Protein AF-A0AAJ4JMZ6-F1 (afdb_monomer)

Foldseek 3Di:
DLLVVLVVQLVVLVVVLVVVCPPPDPLVNLQSQLCSQQPRVLVSVLQNVLVVQCVVVVHPVSSCSSVVSNVVSNVVSVVSNCCSVPVDPPD

Solvent-accessible surface area (backbone atoms only — not comparable to full-atom values): 4506 Å² total; per-residue (Å²): 112,71,49,63,49,20,51,50,52,34,51,51,53,50,53,52,46,50,61,72,33,57,96,50,55,72,41,56,34,26,34,52,50,8,51,43,26,42,72,45,34,11,59,30,40,19,49,22,50,14,52,49,49,12,59,76,69,73,31,78,73,52,31,55,52,26,72,56,41,27,55,52,35,29,48,53,9,47,50,32,28,48,51,20,67,69,51,72,86,85,122

Radius of gyration: 15.21 Å; Cα contacts (8 Å, |Δi|>4): 109; chains: 1; bounding box: 35×14×46 Å

Secondary structure (DSSP, 8-state):
-HHHHHHHHHHHHHHHHHHHHTTS-HHHHHHHHHHHIIIIIHHHHHHHHHHHHHHHTT-GGGGGGHHHHHHHHHHHHHHHHHHHHH-----

Sequence (91 aa):
MAIGFGYLLSLLSLVTTYLLSKGKSIKRKYIYFGIMVMTVLAPFLSFAIGLTYARIVENGWAALIIWYLFPLFFLLGLILLLVGTFKKQVE

Structure (mmCIF, N/CA/C/O backbone):
data_AF-A0AAJ4JMZ6-F1
#
_entry.id   AF-A0AAJ4JMZ6-F1
#
loop_
_atom_site.group_PDB
_atom_site.id
_atom_site.type_symbol
_atom_site.label_atom_id
_atom_site.label_alt_id
_atom_site.label_comp_id
_atom_site.label_asym_id
_atom_site.label_entity_id
_atom_site.label_seq_id
_atom_site.pdbx_PDB_ins_code
_atom_site.Cartn_x
_atom_site.Cartn_y
_atom_site.Cartn_z
_atom_site.occupancy
_atom_site.B_iso_or_equiv
_atom_site.auth_seq_id
_atom_site.auth_comp_id
_atom_site.auth_asym_id
_atom_site.auth_atom_id
_atom_site.pdbx_PDB_model_num
ATOM 1 N N . MET A 1 1 ? 14.719 6.632 -9.460 1.00 70.19 1 MET A N 1
ATOM 2 C CA . MET A 1 1 ? 14.384 7.571 -8.367 1.00 70.19 1 MET A CA 1
ATOM 3 C C . MET A 1 1 ? 12.905 7.491 -7.977 1.00 70.19 1 MET A C 1
ATOM 5 O O . MET A 1 1 ? 12.638 7.186 -6.826 1.00 70.19 1 MET A O 1
ATOM 9 N N . ALA A 1 2 ? 11.957 7.637 -8.917 1.00 74.62 2 ALA A N 1
ATOM 10 C CA . ALA A 1 2 ? 10.511 7.589 -8.627 1.00 74.62 2 ALA A CA 1
ATOM 11 C C . ALA A 1 2 ? 10.009 6.277 -7.975 1.00 74.62 2 ALA A C 1
ATOM 13 O O . ALA A 1 2 ? 9.252 6.326 -7.012 1.00 74.62 2 ALA A O 1
ATOM 14 N N . ILE A 1 3 ? 10.478 5.109 -8.440 1.00 87.56 3 ILE A N 1
ATOM 15 C CA . ILE A 1 3 ? 10.069 3.792 -7.905 1.00 87.56 3 ILE A CA 1
ATOM 16 C C . ILE A 1 3 ? 10.398 3.650 -6.409 1.00 87.56 3 ILE A C 1
ATOM 18 O O . ILE A 1 3 ? 9.535 3.295 -5.610 1.00 87.56 3 ILE A O 1
ATOM 22 N N . GLY A 1 4 ? 11.637 3.970 -6.019 1.00 88.12 4 GLY A N 1
ATOM 23 C CA . GLY A 1 4 ? 12.078 3.869 -4.623 1.00 88.12 4 GLY A CA 1
ATOM 24 C C . GLY A 1 4 ? 11.286 4.783 -3.686 1.00 88.12 4 GLY A C 1
ATOM 25 O O . GLY A 1 4 ? 10.993 4.401 -2.557 1.00 88.12 4 GLY A O 1
ATOM 26 N N . PHE A 1 5 ? 10.871 5.954 -4.176 1.00 90.94 5 PHE A N 1
ATOM 27 C CA . PHE A 1 5 ? 10.066 6.899 -3.405 1.00 90.94 5 PHE A CA 1
ATOM 28 C C . PHE A 1 5 ? 8.665 6.352 -3.095 1.00 90.94 5 PHE A C 1
ATOM 30 O O . PHE A 1 5 ? 8.191 6.484 -1.969 1.00 90.94 5 PHE A O 1
ATOM 37 N N . GLY A 1 6 ? 8.029 5.669 -4.055 1.00 90.62 6 GLY A N 1
ATOM 38 C CA . GLY A 1 6 ? 6.716 5.048 -3.850 1.00 90.62 6 GLY A CA 1
ATOM 39 C C . GLY A 1 6 ? 6.730 3.953 -2.776 1.00 90.62 6 GLY A C 1
ATOM 40 O O . GLY A 1 6 ? 5.856 3.923 -1.905 1.00 90.62 6 GLY A O 1
ATOM 41 N N . TYR A 1 7 ? 7.761 3.102 -2.767 1.00 93.56 7 TYR A N 1
ATOM 42 C CA . TYR A 1 7 ? 7.934 2.098 -1.712 1.00 93.56 7 TYR A CA 1
ATOM 43 C C . TYR A 1 7 ? 8.224 2.729 -0.345 1.00 93.56 7 TYR A C 1
ATOM 45 O O . TYR A 1 7 ? 7.634 2.317 0.654 1.00 93.56 7 TYR A O 1
ATOM 53 N N . LEU A 1 8 ? 9.075 3.759 -0.298 1.00 94.50 8 LEU A N 1
ATOM 54 C CA . LEU A 1 8 ? 9.406 4.462 0.942 1.00 94.50 8 LEU A CA 1
ATOM 55 C C . LEU A 1 8 ? 8.165 5.104 1.577 1.00 94.50 8 LEU A C 1
ATOM 57 O O . LEU A 1 8 ? 7.907 4.895 2.761 1.00 94.50 8 LEU A O 1
ATOM 61 N N . LEU A 1 9 ? 7.367 5.836 0.794 1.00 93.31 9 LEU A N 1
ATOM 62 C CA . LEU A 1 9 ? 6.131 6.456 1.279 1.00 93.31 9 LEU A CA 1
ATOM 63 C C . LEU A 1 9 ? 5.125 5.415 1.776 1.00 93.31 9 LEU A C 1
ATOM 65 O O . LEU A 1 9 ? 4.517 5.601 2.830 1.00 93.31 9 LEU A O 1
ATOM 69 N N . SER A 1 10 ? 4.993 4.295 1.062 1.00 91.44 10 SER A N 1
ATOM 70 C CA . SER A 1 10 ? 4.112 3.199 1.473 1.00 91.44 10 SER A CA 1
ATOM 71 C C . SER A 1 10 ? 4.537 2.624 2.831 1.00 91.44 10 SER A C 1
ATOM 73 O O . SER A 1 10 ? 3.707 2.487 3.729 1.00 91.44 10 SER A O 1
ATOM 75 N N . LEU A 1 11 ? 5.834 2.379 3.038 1.00 94.12 11 LEU A N 1
ATOM 76 C CA . LEU A 1 11 ? 6.365 1.895 4.317 1.00 94.12 11 LEU A CA 1
ATOM 77 C C . LEU A 1 11 ? 6.181 2.916 5.449 1.00 94.12 11 LEU A C 1
ATOM 79 O O . LEU A 1 11 ? 5.711 2.557 6.529 1.00 94.12 11 LEU A O 1
ATOM 83 N N . LEU A 1 12 ? 6.487 4.193 5.203 1.00 94.25 12 LEU A N 1
ATOM 84 C CA . LEU A 1 12 ? 6.304 5.258 6.193 1.00 94.25 12 LE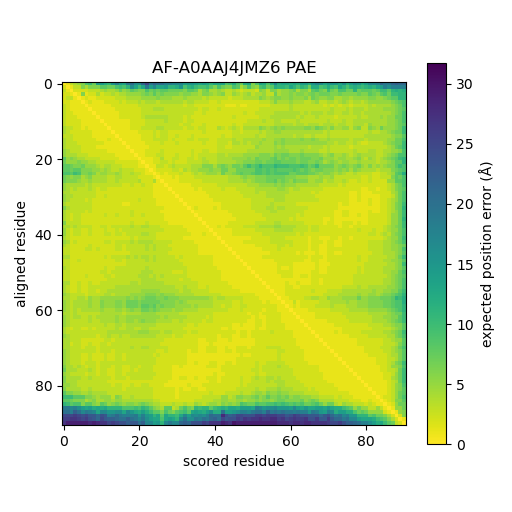U A CA 1
ATOM 85 C C . LEU A 1 12 ? 4.832 5.411 6.601 1.00 94.25 12 LEU A C 1
ATOM 87 O O . LEU A 1 12 ? 4.532 5.565 7.787 1.00 94.25 12 LEU A O 1
ATOM 91 N N . SER A 1 13 ? 3.900 5.310 5.650 1.00 90.81 13 SER A N 1
ATOM 92 C CA . SER A 1 13 ? 2.461 5.359 5.938 1.00 90.81 13 SER A CA 1
ATOM 93 C C . SER A 1 13 ? 1.986 4.185 6.795 1.00 90.81 13 SER A C 1
ATOM 95 O O . SER A 1 13 ? 1.153 4.359 7.687 1.00 90.81 13 SER A 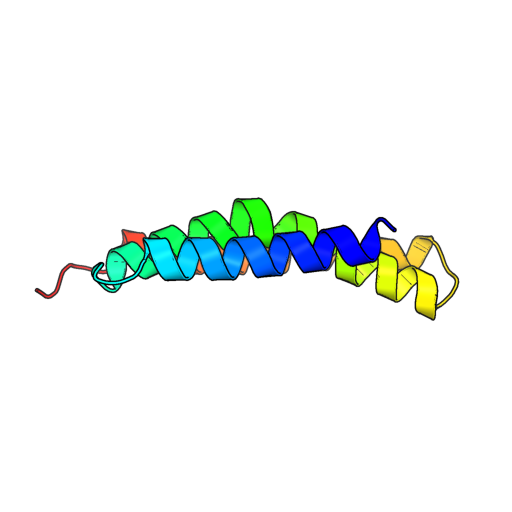O 1
ATOM 97 N N . LEU A 1 14 ? 2.563 2.998 6.587 1.00 93.56 14 LEU A N 1
ATOM 98 C CA . LEU A 1 14 ? 2.245 1.814 7.372 1.00 93.56 14 LEU A CA 1
ATOM 99 C C . LEU A 1 14 ? 2.723 1.972 8.818 1.00 93.56 14 LEU A C 1
ATOM 101 O O . LEU A 1 14 ? 1.954 1.730 9.748 1.00 93.56 14 LEU A O 1
ATOM 105 N N . VAL A 1 15 ? 3.962 2.436 9.008 1.00 95.12 15 VAL A N 1
ATOM 106 C CA . VAL A 1 15 ? 4.541 2.676 10.338 1.00 95.12 15 VAL A CA 1
ATOM 107 C C . VAL A 1 15 ? 3.758 3.753 11.087 1.00 95.12 15 VAL A C 1
ATOM 109 O O . VAL A 1 15 ? 3.346 3.537 12.226 1.00 95.12 15 VAL A O 1
ATOM 112 N N . THR A 1 16 ? 3.500 4.896 10.452 1.00 92.12 16 THR A N 1
ATOM 113 C CA . THR A 1 16 ? 2.747 6.001 11.072 1.00 92.12 16 THR A CA 1
ATOM 114 C C . THR A 1 16 ? 1.330 5.578 11.449 1.00 92.12 16 THR A C 1
ATOM 116 O O . THR A 1 16 ? 0.902 5.808 12.579 1.00 92.12 16 THR A O 1
ATOM 119 N N . THR A 1 17 ? 0.624 4.874 10.564 1.00 93.88 17 THR A N 1
ATOM 120 C CA . THR A 1 17 ? -0.727 4.363 10.846 1.00 93.88 17 THR A CA 1
ATOM 121 C C . THR A 1 17 ? -0.719 3.338 11.970 1.00 93.88 17 THR A C 1
ATOM 123 O O . THR A 1 17 ? -1.568 3.394 12.861 1.00 93.88 17 THR A O 1
ATOM 126 N N . TYR A 1 18 ? 0.262 2.432 11.990 1.00 93.94 18 TYR A N 1
ATOM 127 C CA . TYR A 1 18 ? 0.420 1.473 13.077 1.00 93.94 18 TYR A CA 1
ATOM 128 C C . TYR A 1 18 ? 0.593 2.182 14.426 1.00 93.94 18 TYR A C 1
ATOM 130 O O . TYR A 1 18 ? -0.147 1.881 15.367 1.00 93.94 18 TYR A O 1
ATOM 138 N N . LEU A 1 19 ? 1.492 3.170 14.501 1.00 93.75 19 LEU A N 1
ATOM 139 C CA . LEU A 1 19 ? 1.730 3.965 15.707 1.00 93.75 19 LEU A CA 1
ATOM 140 C C . LEU A 1 19 ? 0.471 4.721 16.159 1.00 93.75 19 LEU A C 1
ATOM 142 O O . LEU A 1 19 ? 0.113 4.644 17.333 1.00 93.75 19 LEU A O 1
ATOM 146 N N . LEU A 1 20 ? -0.249 5.372 15.239 1.00 90.06 20 LEU A N 1
ATOM 147 C CA . LEU A 1 20 ? -1.501 6.089 15.530 1.00 90.06 20 LEU A CA 1
ATOM 148 C C . LEU A 1 20 ? -2.630 5.161 16.002 1.00 90.06 20 LEU A C 1
ATOM 150 O O . LEU A 1 20 ? -3.489 5.547 16.798 1.00 90.06 20 LEU A O 1
ATOM 154 N N . SER A 1 21 ? -2.630 3.921 15.516 1.00 92.25 21 SER A N 1
ATOM 155 C CA . SER A 1 21 ? -3.631 2.910 15.851 1.00 92.25 21 SER A CA 1
ATOM 156 C C . SER A 1 21 ? -3.339 2.174 17.170 1.00 92.25 21 SER A C 1
ATOM 158 O O . SER A 1 21 ? -4.196 1.443 17.684 1.00 92.25 21 SER A O 1
ATOM 160 N N . LYS A 1 22 ? -2.139 2.347 17.745 1.00 92.88 22 LYS A N 1
ATOM 161 C CA . LYS A 1 22 ? -1.721 1.685 18.986 1.00 92.88 22 LYS A CA 1
ATOM 162 C C . LYS A 1 22 ? -2.606 2.137 20.155 1.00 92.88 22 LYS A C 1
ATOM 164 O O . LYS A 1 22 ? -2.908 3.315 20.311 1.00 92.88 22 LYS A O 1
ATOM 169 N N . GLY A 1 23 ? -3.070 1.180 20.960 1.00 90.31 23 GLY A N 1
ATOM 170 C CA . GLY A 1 23 ? -3.982 1.441 22.084 1.00 90.31 23 GLY A CA 1
ATOM 171 C C . GLY A 1 23 ? -5.414 1.828 21.687 1.00 90.31 23 GLY A C 1
ATOM 172 O O . GLY A 1 23 ? -6.229 2.110 22.558 1.00 90.31 23 GLY A O 1
ATOM 173 N N . LYS A 1 24 ? -5.753 1.844 20.390 1.00 90.50 24 LYS A N 1
ATOM 174 C CA . LYS A 1 24 ? -7.128 2.063 19.923 1.00 90.50 24 LYS A CA 1
ATOM 175 C C . LYS A 1 24 ? -7.888 0.739 19.823 1.00 90.50 24 LYS A C 1
ATOM 177 O O . LYS A 1 24 ? -7.291 -0.315 19.588 1.00 90.50 24 LYS A O 1
ATOM 182 N N . SER A 1 25 ? -9.215 0.811 19.943 1.00 91.25 25 SER A N 1
ATOM 183 C CA . SER A 1 25 ? -10.095 -0.340 19.726 1.00 91.25 25 SER A CA 1
ATOM 184 C C . SER A 1 25 ? -9.914 -0.917 18.321 1.00 91.25 25 SER A C 1
ATOM 186 O O . SER A 1 25 ? -9.569 -0.202 17.373 1.00 91.25 25 SER A O 1
ATOM 188 N N . ILE A 1 26 ? -10.188 -2.216 18.165 1.00 88.44 26 ILE A N 1
ATOM 189 C CA . ILE A 1 26 ? -10.074 -2.913 16.876 1.00 88.44 26 ILE A CA 1
ATOM 190 C C . ILE A 1 26 ? -10.860 -2.186 15.770 1.00 88.44 26 ILE A C 1
ATOM 192 O O . ILE A 1 26 ? -10.390 -2.075 14.642 1.00 88.44 26 ILE A O 1
ATOM 196 N N . LYS A 1 27 ? -12.012 -1.601 16.128 1.00 90.00 27 LYS A N 1
ATOM 197 C CA . LYS A 1 27 ? -12.862 -0.784 15.258 1.00 90.00 27 LYS A CA 1
ATOM 198 C C . LYS A 1 27 ? -12.088 0.389 14.648 1.00 90.00 27 LYS A C 1
ATOM 200 O O . LYS A 1 27 ? -12.023 0.535 13.431 1.00 90.00 27 LYS A O 1
ATOM 205 N N . ARG A 1 28 ? -11.448 1.198 15.498 1.00 91.31 28 ARG A N 1
ATOM 206 C CA . ARG A 1 28 ? -10.660 2.359 15.063 1.00 91.31 28 ARG A CA 1
ATOM 207 C C . ARG A 1 28 ? -9.433 1.946 14.259 1.00 91.31 28 ARG A C 1
ATOM 209 O O . ARG A 1 28 ? -9.106 2.631 13.299 1.00 91.31 28 ARG A O 1
ATOM 216 N N . LYS A 1 29 ? -8.784 0.827 14.605 1.00 93.69 29 LYS A N 1
ATOM 217 C CA . LYS A 1 29 ? -7.662 0.296 13.813 1.00 93.69 29 LYS A CA 1
ATOM 218 C C . LYS A 1 29 ? -8.087 0.032 12.368 1.00 93.69 29 LYS A C 1
ATOM 220 O O . LYS A 1 29 ? -7.428 0.518 11.460 1.00 93.69 29 LYS A O 1
ATOM 225 N N . TYR A 1 30 ? -9.214 -0.647 12.157 1.00 94.81 30 TYR A N 1
ATOM 226 C CA . TYR A 1 30 ? -9.739 -0.893 10.810 1.00 94.81 30 TYR A CA 1
ATOM 227 C C . TYR A 1 30 ? -10.040 0.394 10.036 1.00 94.81 30 TYR A C 1
ATOM 229 O O . TYR A 1 30 ? -9.702 0.477 8.861 1.00 94.81 30 TYR A O 1
ATOM 237 N N . ILE A 1 31 ? -10.589 1.420 10.695 1.00 94.88 31 ILE A N 1
ATOM 238 C CA . ILE A 1 31 ? -10.829 2.729 10.066 1.00 94.88 31 ILE A CA 1
ATOM 239 C C . ILE A 1 31 ? -9.509 3.390 9.646 1.00 94.88 31 ILE A C 1
ATOM 241 O O . ILE A 1 31 ? -9.369 3.788 8.492 1.00 94.88 31 ILE A O 1
ATOM 245 N N . TYR A 1 32 ? -8.525 3.476 10.550 1.00 95.56 32 TYR A N 1
ATOM 246 C CA . TYR A 1 3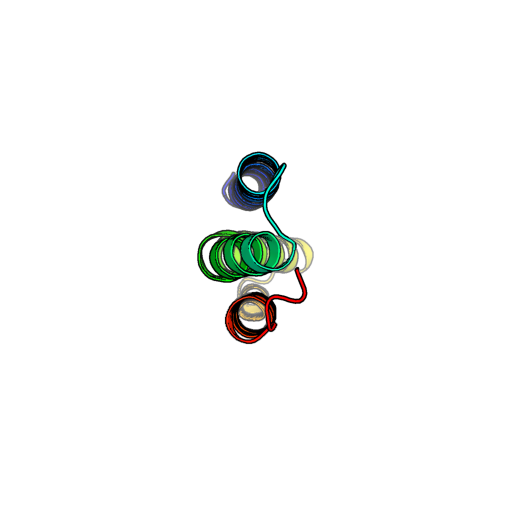2 ? -7.224 4.084 10.246 1.00 95.56 32 TYR A CA 1
ATOM 247 C C . TYR A 1 32 ? -6.503 3.360 9.106 1.00 95.56 32 TYR A C 1
ATOM 249 O O . TYR A 1 32 ? -6.000 4.005 8.189 1.00 95.56 32 TYR A O 1
ATOM 257 N N . PHE A 1 33 ? -6.494 2.026 9.132 1.00 96.19 33 PHE A N 1
ATOM 258 C CA . PHE A 1 33 ? -5.901 1.226 8.064 1.00 96.19 33 PHE A CA 1
ATOM 259 C C . PHE A 1 33 ? -6.677 1.349 6.751 1.00 96.19 33 PHE A C 1
ATOM 261 O O . PHE A 1 33 ? -6.047 1.469 5.708 1.00 96.19 33 PHE A O 1
ATOM 268 N N . GLY A 1 34 ? -8.011 1.386 6.782 1.00 96.12 34 GLY A N 1
ATOM 269 C CA . GLY A 1 34 ? -8.825 1.587 5.584 1.00 96.12 34 GLY A CA 1
ATOM 270 C C . GLY A 1 34 ? -8.509 2.910 4.889 1.00 96.12 34 GLY A C 1
ATOM 271 O O . GLY A 1 34 ? -8.176 2.920 3.707 1.00 96.12 34 GLY A O 1
ATOM 272 N N . ILE A 1 35 ? -8.497 4.015 5.643 1.00 95.62 35 ILE A N 1
ATOM 273 C CA . ILE A 1 35 ? -8.155 5.345 5.113 1.00 95.62 35 ILE A CA 1
ATOM 274 C C . ILE A 1 35 ? -6.722 5.370 4.572 1.00 95.62 35 ILE A C 1
ATOM 276 O O . ILE A 1 35 ? -6.511 5.835 3.452 1.00 95.62 35 ILE A O 1
ATOM 280 N N . MET A 1 36 ? -5.741 4.859 5.327 1.00 96.81 36 MET A N 1
ATOM 281 C CA . MET A 1 36 ? -4.344 4.812 4.874 1.00 96.81 36 MET A CA 1
ATOM 282 C C . MET A 1 36 ? -4.193 4.002 3.585 1.00 96.81 36 MET A C 1
ATOM 284 O O . MET A 1 36 ? -3.519 4.449 2.654 1.00 96.81 36 MET A O 1
ATOM 288 N N . VAL A 1 37 ? -4.855 2.844 3.502 1.00 96.88 37 VAL A N 1
ATOM 289 C CA . VAL A 1 37 ? -4.780 1.986 2.321 1.00 96.88 37 VAL A CA 1
ATOM 290 C C . VAL A 1 37 ? -5.390 2.680 1.105 1.00 96.88 37 VAL A C 1
ATOM 292 O O . VAL A 1 37 ? -4.790 2.644 0.038 1.00 96.88 37 VAL A O 1
ATOM 295 N N . MET A 1 38 ? -6.525 3.366 1.256 1.00 97.19 38 MET A N 1
ATOM 296 C CA . MET A 1 38 ? -7.183 4.074 0.149 1.00 97.19 38 MET A CA 1
ATOM 297 C C . MET A 1 38 ? -6.396 5.297 -0.332 1.00 97.19 38 MET A C 1
ATOM 299 O O . MET A 1 38 ? -6.299 5.536 -1.532 1.00 97.19 38 MET A O 1
ATOM 303 N N . THR A 1 39 ? -5.872 6.097 0.599 1.00 94.56 39 THR A N 1
ATOM 304 C CA . THR A 1 39 ? -5.340 7.435 0.287 1.00 94.56 39 THR A CA 1
ATOM 305 C C . THR A 1 39 ? -3.851 7.446 -0.012 1.00 94.56 39 THR A C 1
ATOM 307 O O . THR A 1 39 ? -3.401 8.252 -0.820 1.00 94.56 39 THR A O 1
ATOM 310 N N . VAL A 1 40 ? -3.084 6.557 0.621 1.00 95.25 40 VAL A N 1
ATOM 311 C CA . VAL A 1 40 ? -1.624 6.545 0.511 1.00 95.25 40 VAL A CA 1
ATOM 312 C C . VAL A 1 40 ? -1.162 5.259 -0.159 1.00 95.25 40 VAL A C 1
ATOM 314 O O . VAL A 1 40 ? -0.548 5.297 -1.222 1.00 95.25 40 VAL A O 1
ATOM 317 N N . LEU A 1 41 ? -1.499 4.102 0.407 1.00 93.88 41 LEU A N 1
ATOM 318 C CA . LEU A 1 41 ? -0.955 2.835 -0.081 1.00 93.88 41 LEU A CA 1
ATOM 319 C C . LEU A 1 41 ? -1.427 2.519 -1.508 1.00 93.88 41 LEU A C 1
ATOM 321 O O . LEU A 1 41 ? -0.610 2.147 -2.342 1.00 93.88 41 LEU A O 1
ATOM 325 N N . ALA A 1 42 ? -2.708 2.724 -1.824 1.00 96.12 42 ALA A N 1
ATOM 326 C CA . ALA A 1 42 ? -3.257 2.449 -3.148 1.00 96.12 42 ALA A CA 1
ATOM 327 C C . ALA A 1 42 ? -2.545 3.225 -4.269 1.00 96.12 42 ALA A C 1
ATOM 329 O O . ALA A 1 42 ? -2.042 2.566 -5.181 1.00 96.12 42 ALA A O 1
ATOM 330 N N . PRO A 1 43 ? -2.427 4.569 -4.246 1.00 94.62 43 PRO A N 1
ATOM 331 C CA . PRO A 1 43 ? -1.708 5.282 -5.299 1.00 94.62 43 PRO A CA 1
ATOM 332 C C . PRO A 1 43 ? -0.206 4.973 -5.291 1.00 94.62 43 PRO A C 1
ATOM 334 O O . PRO A 1 43 ? 0.340 4.612 -6.329 1.00 94.62 43 PRO A O 1
ATOM 337 N N . PHE A 1 44 ? 0.483 5.047 -4.149 1.00 95.38 44 PHE A N 1
ATOM 338 C CA . PHE A 1 44 ? 1.946 4.931 -4.154 1.00 95.38 44 PHE A CA 1
ATOM 339 C C . PHE A 1 44 ? 2.439 3.510 -4.436 1.00 95.38 44 PHE A C 1
ATOM 341 O O . PHE A 1 44 ? 3.401 3.342 -5.189 1.00 95.38 44 PHE A O 1
ATOM 348 N N . LEU A 1 45 ? 1.781 2.487 -3.886 1.00 94.50 45 LEU A N 1
ATOM 349 C CA . LEU A 1 45 ? 2.189 1.099 -4.083 1.00 94.50 45 LEU A CA 1
ATOM 350 C C . LEU A 1 45 ? 1.821 0.597 -5.483 1.00 94.50 45 LEU A C 1
ATOM 352 O O . LEU A 1 45 ? 2.630 -0.091 -6.103 1.00 94.50 45 LEU A O 1
ATOM 356 N N . SER A 1 46 ? 0.653 0.978 -6.020 1.00 96.25 46 SER A N 1
ATOM 357 C CA . SER A 1 46 ? 0.289 0.627 -7.401 1.00 96.25 46 SER A CA 1
ATOM 358 C C . SER A 1 46 ? 1.274 1.225 -8.404 1.00 96.25 46 SER A C 1
ATOM 360 O O . SER A 1 46 ? 1.792 0.489 -9.241 1.00 96.25 46 SER A O 1
ATOM 362 N N . PHE A 1 47 ? 1.622 2.511 -8.271 1.00 94.44 47 PHE A N 1
ATOM 363 C CA . PHE A 1 47 ? 2.631 3.156 -9.115 1.00 94.44 47 PHE A CA 1
ATOM 364 C C . PHE A 1 47 ? 4.016 2.527 -8.955 1.00 94.44 47 PHE A C 1
ATOM 366 O O . PHE A 1 47 ? 4.684 2.270 -9.956 1.00 94.44 47 PHE A O 1
ATOM 373 N N . ALA A 1 48 ? 4.452 2.248 -7.723 1.00 95.94 48 ALA A N 1
ATOM 374 C CA . ALA A 1 48 ? 5.751 1.627 -7.479 1.00 95.94 48 ALA A CA 1
ATOM 375 C C . ALA A 1 48 ? 5.851 0.251 -8.154 1.00 95.94 48 ALA A C 1
ATOM 377 O O . ALA A 1 48 ? 6.814 -0.007 -8.878 1.00 95.94 48 ALA A O 1
ATOM 378 N N . ILE A 1 49 ? 4.834 -0.601 -7.986 1.00 96.19 49 ILE A N 1
ATOM 379 C CA . ILE A 1 49 ? 4.786 -1.934 -8.599 1.00 96.19 49 ILE A CA 1
ATOM 380 C C . ILE A 1 49 ? 4.677 -1.826 -10.121 1.00 96.19 49 ILE A C 1
ATOM 382 O O . ILE A 1 49 ? 5.439 -2.478 -10.830 1.00 96.19 49 ILE A O 1
ATOM 386 N N . GLY A 1 50 ? 3.779 -0.988 -10.639 1.00 96.38 50 GLY A N 1
ATOM 387 C CA . GLY A 1 50 ? 3.552 -0.872 -12.077 1.00 96.38 50 GLY A CA 1
ATOM 388 C C . GLY A 1 50 ? 4.759 -0.344 -12.844 1.00 96.38 50 GLY A C 1
ATOM 389 O O . GLY A 1 50 ? 5.117 -0.896 -13.882 1.00 96.38 50 GLY A O 1
ATOM 390 N N . LEU A 1 51 ? 5.450 0.664 -12.305 1.00 95.62 51 LEU A N 1
ATOM 391 C CA . LEU A 1 51 ? 6.690 1.169 -12.897 1.00 95.62 51 LEU A CA 1
ATOM 392 C C . LEU A 1 51 ? 7.843 0.166 -12.768 1.00 95.62 51 LEU A C 1
ATOM 394 O O . LEU A 1 51 ? 8.670 0.068 -13.674 1.00 95.62 51 LEU A O 1
ATOM 398 N N . THR A 1 52 ? 7.900 -0.596 -11.671 1.00 96.31 52 THR A N 1
ATOM 399 C CA . THR A 1 52 ? 8.878 -1.685 -11.516 1.00 96.31 52 THR A CA 1
ATOM 400 C C . THR A 1 52 ? 8.651 -2.763 -12.567 1.00 96.31 52 THR A C 1
ATOM 402 O O . THR A 1 52 ? 9.594 -3.166 -13.241 1.00 96.31 52 THR A O 1
ATOM 405 N N . TYR A 1 53 ? 7.400 -3.173 -12.767 1.00 96.19 53 TYR A N 1
ATOM 406 C CA . TYR A 1 53 ? 7.034 -4.164 -13.769 1.00 96.19 53 TYR A CA 1
ATOM 407 C C . TYR A 1 53 ? 7.349 -3.686 -15.193 1.00 96.19 53 TYR A C 1
ATOM 409 O O . TYR A 1 53 ? 8.014 -4.397 -15.942 1.00 96.19 53 TYR A O 1
ATOM 417 N N . ALA A 1 54 ? 6.983 -2.447 -15.534 1.00 96.81 54 ALA A N 1
ATOM 418 C CA . ALA A 1 54 ? 7.312 -1.845 -16.826 1.00 96.81 54 ALA A CA 1
ATOM 419 C C . ALA A 1 54 ? 8.818 -1.779 -17.098 1.00 96.81 54 ALA A C 1
ATOM 421 O O . ALA A 1 54 ? 9.247 -1.969 -18.233 1.00 96.81 54 ALA A O 1
ATOM 422 N N . ARG A 1 55 ? 9.626 -1.549 -16.056 1.00 95.69 55 ARG A N 1
ATOM 423 C CA . ARG A 1 55 ? 11.087 -1.567 -16.156 1.00 95.69 55 ARG A CA 1
ATOM 424 C C . ARG A 1 55 ? 11.637 -2.975 -16.368 1.00 95.69 55 ARG A C 1
ATOM 426 O O . ARG A 1 55 ? 12.552 -3.126 -17.159 1.00 95.69 55 ARG A O 1
ATOM 433 N N . ILE A 1 56 ? 11.106 -3.978 -15.667 1.00 96.69 56 ILE A N 1
ATOM 434 C CA . ILE A 1 56 ? 11.549 -5.379 -15.788 1.00 96.69 56 ILE A CA 1
ATOM 435 C C . ILE A 1 56 ? 11.256 -5.928 -17.187 1.00 96.69 56 ILE A C 1
ATOM 437 O O . ILE A 1 56 ? 12.079 -6.637 -17.750 1.00 96.69 56 ILE A O 1
ATOM 441 N N . VAL A 1 57 ? 10.087 -5.600 -17.740 1.00 97.31 57 VAL A N 1
ATOM 442 C CA . VAL A 1 57 ? 9.647 -6.061 -19.069 1.00 97.31 57 VAL A CA 1
ATOM 443 C C . VAL A 1 57 ? 10.120 -5.116 -20.188 1.00 97.31 57 VAL A C 1
ATOM 445 O O . VAL A 1 57 ? 9.853 -5.363 -21.358 1.00 97.31 57 VAL A O 1
ATOM 448 N N . GLU A 1 58 ? 10.806 -4.023 -19.836 1.00 96.50 58 GLU A N 1
ATOM 449 C CA . GLU A 1 58 ? 11.296 -2.984 -20.757 1.00 96.50 58 GLU A CA 1
ATOM 450 C C . GLU A 1 58 ? 10.206 -2.425 -21.696 1.00 96.50 58 GLU A C 1
ATOM 452 O O . GLU A 1 58 ? 10.459 -2.037 -22.835 1.00 96.50 58 GLU A O 1
ATOM 457 N N . ASN A 1 59 ? 8.965 -2.352 -21.203 1.00 96.06 59 ASN A N 1
ATOM 458 C CA . ASN A 1 59 ? 7.800 -1.925 -21.973 1.00 96.06 59 ASN A CA 1
ATOM 459 C C . ASN A 1 59 ? 6.940 -0.937 -21.176 1.00 96.06 59 ASN A C 1
ATOM 461 O O . ASN A 1 59 ? 6.321 -1.293 -20.174 1.00 96.06 59 ASN A O 1
ATOM 465 N N . GLY A 1 60 ? 6.836 0.304 -21.661 1.00 92.94 60 GLY A N 1
ATOM 466 C CA . GLY A 1 60 ? 6.034 1.353 -21.024 1.00 92.94 60 GLY A CA 1
ATOM 467 C C . GLY A 1 60 ? 4.542 1.017 -20.908 1.00 92.94 60 GLY A C 1
ATOM 468 O O . GLY A 1 60 ? 3.907 1.400 -19.928 1.00 92.94 60 GLY A O 1
ATOM 469 N N . TRP A 1 61 ? 3.990 0.231 -21.837 1.00 96.25 61 TRP A N 1
ATOM 470 C CA . TRP A 1 61 ? 2.593 -0.216 -21.784 1.00 96.25 61 TRP A CA 1
ATOM 471 C C . TRP A 1 61 ? 2.316 -1.159 -20.617 1.00 96.25 61 TRP A C 1
ATOM 473 O O . TRP A 1 61 ? 1.200 -1.196 -20.104 1.00 96.25 61 TRP A O 1
ATOM 483 N N . ALA A 1 62 ? 3.330 -1.879 -20.136 1.00 96.44 62 ALA A N 1
ATOM 484 C CA . ALA A 1 62 ? 3.179 -2.744 -18.975 1.00 96.44 62 ALA A CA 1
ATOM 485 C C . ALA A 1 62 ? 2.883 -1.945 -17.687 1.00 96.44 62 ALA A C 1
ATOM 487 O O . ALA A 1 62 ? 2.318 -2.496 -16.743 1.00 96.44 62 ALA A O 1
ATOM 488 N N . ALA A 1 63 ? 3.149 -0.630 -17.660 1.00 95.94 63 ALA A N 1
ATOM 489 C CA . ALA A 1 63 ? 2.744 0.238 -16.553 1.00 95.94 63 ALA A CA 1
ATOM 490 C C . ALA A 1 63 ? 1.213 0.351 -16.415 1.00 95.94 63 ALA A C 1
ATOM 492 O O . ALA A 1 63 ? 0.727 0.700 -15.342 1.00 95.94 63 ALA A O 1
ATOM 493 N N . LEU A 1 64 ? 0.431 -0.006 -17.443 1.00 96.94 64 LEU A N 1
ATOM 494 C CA . LEU A 1 64 ? -1.033 -0.045 -17.359 1.00 96.94 64 LEU A CA 1
ATOM 495 C C . LEU A 1 64 ? -1.556 -1.055 -16.329 1.00 96.94 64 LEU A C 1
ATOM 497 O O . LEU A 1 64 ? -2.713 -0.960 -15.926 1.00 96.94 64 LEU A O 1
ATOM 501 N N . ILE A 1 65 ? -0.711 -1.959 -15.811 1.00 96.75 65 ILE A N 1
ATOM 502 C CA . ILE A 1 65 ? -1.062 -2.812 -14.666 1.00 96.75 65 ILE A CA 1
ATOM 503 C C . ILE A 1 65 ? -1.509 -1.996 -13.435 1.00 96.75 65 ILE A C 1
ATOM 505 O O . ILE A 1 65 ? -2.285 -2.486 -12.613 1.00 96.75 65 ILE A O 1
ATOM 509 N N . ILE A 1 66 ? -1.098 -0.722 -13.340 1.00 96.81 66 ILE A N 1
ATOM 510 C CA . ILE A 1 66 ? -1.562 0.237 -12.325 1.00 96.81 66 ILE A CA 1
ATOM 511 C C . ILE A 1 66 ? -3.093 0.345 -12.319 1.00 96.81 66 ILE A C 1
ATOM 513 O O . ILE A 1 66 ? -3.680 0.441 -11.244 1.00 96.81 66 ILE A O 1
ATOM 517 N N . TRP A 1 67 ? -3.754 0.266 -13.479 1.00 96.69 67 TRP A N 1
ATOM 518 C CA . TRP A 1 67 ? -5.217 0.346 -13.582 1.00 96.69 67 TRP A CA 1
ATOM 519 C C . TRP A 1 67 ? -5.944 -0.819 -12.921 1.00 96.69 67 TRP A C 1
ATOM 521 O O . TRP A 1 67 ? -7.108 -0.675 -12.572 1.00 96.69 67 TRP A O 1
ATOM 531 N N . TYR A 1 68 ? -5.270 -1.947 -12.710 1.00 96.69 68 TYR A N 1
ATOM 532 C CA . TYR A 1 68 ? -5.820 -3.082 -11.971 1.00 96.69 68 TYR A CA 1
ATOM 533 C C . TYR A 1 68 ? -5.392 -3.044 -10.502 1.00 96.69 68 TYR A C 1
ATOM 535 O O . TYR A 1 68 ? -6.204 -3.277 -9.607 1.00 96.69 68 TYR A O 1
ATOM 543 N N . LEU A 1 69 ? -4.131 -2.689 -10.238 1.00 97.00 69 LEU A N 1
ATOM 544 C CA . LEU A 1 69 ? -3.587 -2.625 -8.881 1.00 97.00 69 LEU A CA 1
ATOM 545 C C . LEU A 1 69 ? -4.229 -1.522 -8.039 1.00 97.00 69 LEU A C 1
ATOM 547 O O . LEU A 1 69 ? -4.527 -1.750 -6.869 1.00 97.00 69 LEU A O 1
ATOM 551 N N . PHE A 1 70 ? -4.455 -0.335 -8.610 1.00 96.94 70 PHE A N 1
ATOM 552 C CA . PHE A 1 70 ? -5.035 0.780 -7.867 1.00 96.94 70 PHE A CA 1
ATOM 553 C C . PHE A 1 70 ? -6.458 0.464 -7.373 1.00 96.94 70 PHE A C 1
ATOM 555 O O . PHE A 1 70 ? -6.666 0.536 -6.159 1.00 96.94 70 PHE A O 1
ATOM 562 N N . PRO A 1 71 ? -7.419 0.037 -8.223 1.00 97.69 71 PRO A N 1
ATOM 563 C CA . PRO A 1 71 ? -8.743 -0.362 -7.751 1.00 97.69 71 PRO A CA 1
ATOM 564 C C . PRO A 1 71 ? -8.695 -1.521 -6.761 1.00 97.69 71 PRO A C 1
ATOM 566 O O . PRO A 1 71 ? -9.445 -1.507 -5.790 1.00 97.69 71 PRO A O 1
ATOM 569 N N . LEU A 1 72 ? -7.797 -2.493 -6.955 1.00 97.38 72 LEU A N 1
ATOM 570 C CA . LEU A 1 72 ? -7.640 -3.615 -6.032 1.00 97.38 72 LEU A CA 1
ATOM 571 C C . LEU A 1 72 ? -7.251 -3.136 -4.625 1.00 97.38 72 LEU A C 1
ATOM 573 O O . LEU A 1 72 ? -7.931 -3.464 -3.652 1.00 97.38 72 LEU A O 1
ATOM 577 N N . PHE A 1 73 ? -6.196 -2.325 -4.501 1.00 96.69 73 PHE A N 1
ATOM 578 C CA . PHE A 1 73 ? -5.784 -1.780 -3.205 1.00 96.69 73 PHE A CA 1
ATOM 579 C C . PHE A 1 73 ? -6.833 -0.835 -2.619 1.00 96.69 73 PHE A C 1
ATOM 581 O O . PHE A 1 73 ? -7.105 -0.889 -1.420 1.00 96.69 73 PHE A O 1
ATOM 588 N N . PHE A 1 74 ? -7.471 -0.010 -3.448 1.00 97.62 74 PHE A N 1
ATOM 589 C CA . PHE A 1 74 ? -8.538 0.880 -3.004 1.00 97.62 74 PHE A CA 1
ATOM 590 C C . PHE A 1 74 ? -9.730 0.099 -2.432 1.00 97.62 74 PHE A C 1
ATOM 592 O O . PHE A 1 74 ? -10.221 0.438 -1.357 1.00 97.62 74 PHE A O 1
ATOM 599 N N . LEU A 1 75 ? -10.153 -0.982 -3.095 1.00 98.06 75 LEU A N 1
ATOM 600 C CA . LEU A 1 75 ? -11.217 -1.868 -2.620 1.00 98.06 75 LEU A CA 1
ATOM 601 C C . LEU A 1 75 ? -10.845 -2.549 -1.302 1.00 98.06 75 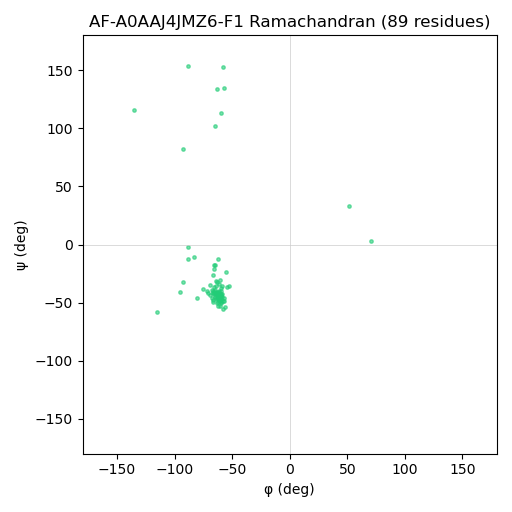LEU A C 1
ATOM 603 O O . LEU A 1 75 ? -11.679 -2.610 -0.403 1.00 98.06 75 LEU A O 1
ATOM 607 N N . LEU A 1 76 ? -9.599 -3.004 -1.142 1.00 96.75 76 LEU A N 1
ATOM 608 C CA . LEU A 1 76 ? -9.123 -3.546 0.136 1.00 96.75 76 LEU A CA 1
ATOM 609 C C . LEU A 1 76 ? -9.235 -2.509 1.260 1.00 96.75 76 LEU A C 1
ATOM 611 O O . LEU A 1 76 ? -9.731 -2.816 2.345 1.00 96.75 76 LEU A O 1
ATOM 615 N N . GLY A 1 77 ? -8.825 -1.269 0.994 1.00 96.62 77 GLY A N 1
ATOM 616 C CA . GLY A 1 77 ? -8.968 -0.171 1.946 1.00 96.62 77 GLY A CA 1
ATOM 617 C C . GLY A 1 77 ? -10.431 0.147 2.265 1.00 96.62 77 GLY A C 1
ATOM 618 O O . GLY A 1 77 ? -10.783 0.310 3.434 1.00 96.62 77 GLY A O 1
ATOM 619 N N . LEU A 1 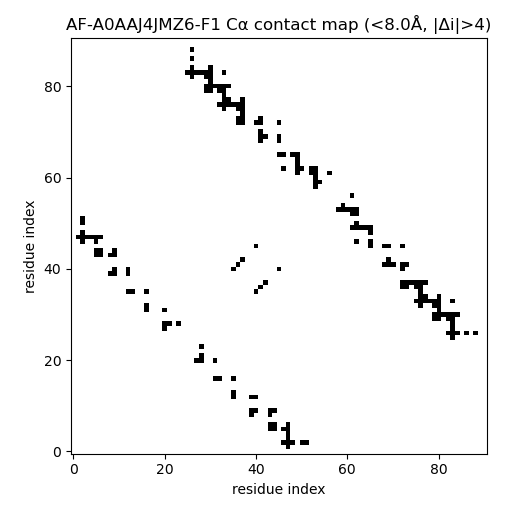78 ? -11.303 0.139 1.254 1.00 97.62 78 LEU A N 1
ATOM 620 C CA . LEU A 1 78 ? -12.739 0.341 1.422 1.00 97.62 78 LEU A CA 1
ATOM 621 C C . LEU A 1 78 ? -13.366 -0.764 2.283 1.00 97.62 78 LEU A C 1
ATOM 623 O O . LEU A 1 78 ? -14.114 -0.460 3.208 1.00 97.62 78 LEU A O 1
ATOM 627 N N . ILE A 1 79 ? -13.025 -2.033 2.047 1.00 96.81 79 ILE A N 1
ATOM 628 C CA . ILE A 1 79 ? -13.503 -3.163 2.857 1.00 96.81 79 ILE A CA 1
ATOM 629 C C . ILE A 1 79 ? -13.081 -2.985 4.319 1.00 96.81 79 ILE A C 1
ATOM 631 O O . ILE A 1 79 ? -13.916 -3.109 5.215 1.00 96.81 79 ILE A O 1
ATOM 635 N N . LEU A 1 80 ? -11.815 -2.641 4.580 1.00 96.00 80 LEU A N 1
ATOM 636 C CA . LEU A 1 80 ? -11.333 -2.375 5.941 1.00 96.00 80 LEU A CA 1
ATOM 637 C C . LEU A 1 80 ? -12.098 -1.219 6.594 1.00 96.00 80 LEU A C 1
ATOM 639 O O . LEU A 1 80 ? -12.497 -1.326 7.754 1.00 96.00 80 LEU A O 1
ATOM 643 N N . LEU A 1 81 ? -12.358 -0.143 5.850 1.00 96.25 81 LEU A N 1
ATOM 644 C CA . LEU A 1 81 ? -13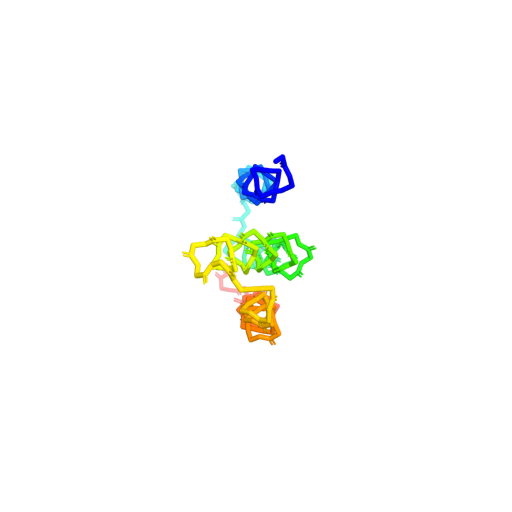.116 1.006 6.337 1.00 96.25 81 LEU A CA 1
ATOM 645 C C . LEU A 1 81 ? -14.562 0.631 6.689 1.00 96.25 81 LEU A C 1
ATOM 647 O O . LEU A 1 81 ? -15.061 1.022 7.746 1.00 96.25 81 LEU A O 1
ATOM 651 N N . LEU A 1 82 ? -15.224 -0.157 5.839 1.00 95.38 82 LEU A N 1
ATOM 652 C CA . LEU A 1 82 ? -16.587 -0.639 6.065 1.00 95.38 82 LEU A CA 1
ATOM 653 C C . LEU A 1 82 ? -16.644 -1.558 7.288 1.00 95.38 82 LEU A C 1
ATOM 655 O O . LEU A 1 82 ? -17.468 -1.337 8.176 1.00 95.38 82 LEU A O 1
ATOM 659 N N . VAL A 1 83 ? -15.724 -2.521 7.400 1.00 94.25 83 VAL A N 1
ATOM 660 C CA . VAL A 1 83 ? -15.604 -3.384 8.586 1.00 94.25 83 VAL A CA 1
ATOM 661 C C . VAL A 1 83 ? -15.396 -2.531 9.834 1.00 94.25 83 VAL A C 1
ATOM 663 O O . VAL A 1 83 ? -16.087 -2.715 10.831 1.00 94.25 83 VAL A O 1
ATOM 666 N N . GLY A 1 84 ? -14.500 -1.549 9.782 1.00 91.38 84 GLY A N 1
ATOM 667 C CA . GLY A 1 84 ? -14.272 -0.622 10.883 1.00 91.38 84 GLY A CA 1
ATOM 668 C C . GLY A 1 84 ? -15.491 0.237 11.222 1.00 91.38 84 GLY A C 1
ATOM 669 O O . GLY A 1 84 ? -15.706 0.547 12.384 1.00 91.38 84 GLY A O 1
ATOM 670 N N . THR A 1 85 ? -16.330 0.602 10.261 1.00 92.25 85 THR A N 1
ATOM 671 C CA . THR A 1 85 ? -17.494 1.467 10.508 1.00 92.25 85 THR A CA 1
ATOM 672 C C . THR A 1 85 ? -18.671 0.675 11.082 1.00 92.25 85 THR A C 1
ATOM 674 O O . THR A 1 85 ? -19.251 1.074 12.098 1.00 92.25 85 THR A O 1
ATOM 677 N N . PHE A 1 86 ? -18.968 -0.482 10.483 1.00 90.19 86 PHE A N 1
ATOM 678 C CA . PHE A 1 86 ? -20.125 -1.318 10.811 1.00 90.19 86 PHE A CA 1
ATOM 679 C C . PHE A 1 86 ? -19.880 -2.331 11.927 1.00 90.19 86 PHE A 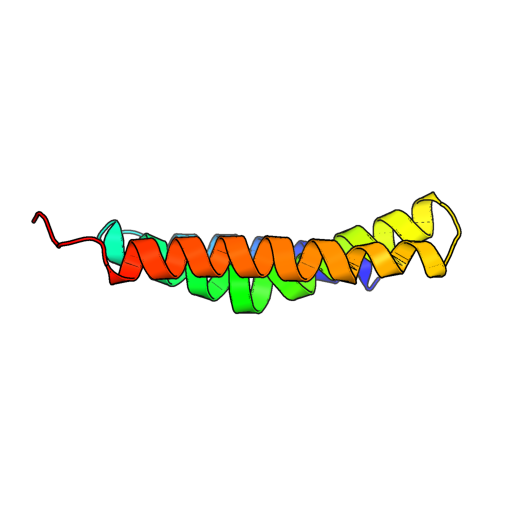C 1
ATOM 681 O O . PHE A 1 86 ? -20.842 -2.886 12.461 1.00 90.19 86 PHE A O 1
ATOM 688 N N . LYS A 1 87 ? -18.626 -2.569 12.332 1.00 81.56 87 LYS A N 1
ATOM 689 C CA . LYS A 1 87 ? -18.352 -3.407 13.501 1.00 81.56 87 LYS A CA 1
ATOM 690 C C . LYS A 1 87 ? -19.012 -2.778 14.728 1.00 81.56 87 LYS A C 1
ATOM 692 O O . LYS A 1 87 ? -18.641 -1.682 15.168 1.00 81.56 87 LYS A O 1
ATOM 697 N N . LYS A 1 88 ? -20.019 -3.477 15.257 1.00 74.56 88 LYS A N 1
ATOM 698 C CA . LYS A 1 88 ? -20.653 -3.141 16.532 1.00 74.56 88 LYS A CA 1
ATOM 699 C C . LYS A 1 88 ? -19.566 -3.132 17.606 1.00 74.56 88 LYS A C 1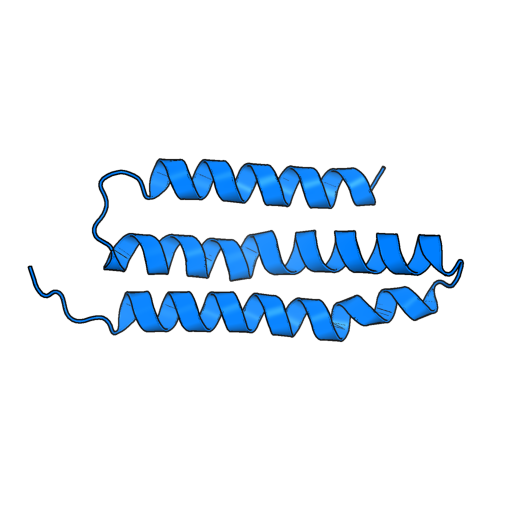
ATOM 701 O O . LYS A 1 88 ? -18.705 -4.015 17.617 1.00 74.56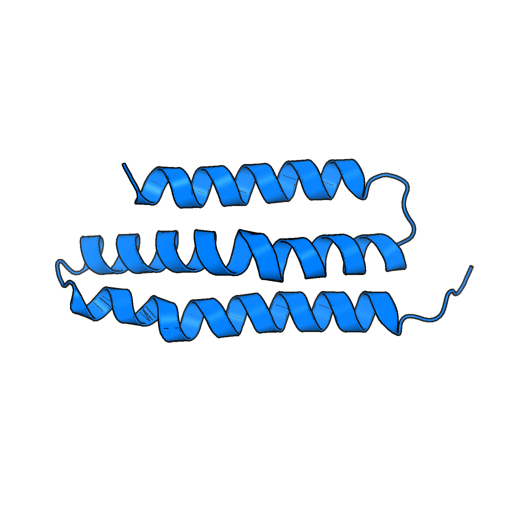 88 LYS A O 1
ATOM 706 N N . GLN A 1 89 ? -19.571 -2.108 18.458 1.00 61.00 89 GLN A N 1
ATOM 707 C CA . GLN A 1 89 ? -18.781 -2.147 19.683 1.00 61.00 89 GLN A CA 1
ATOM 708 C C . GLN A 1 89 ? -19.371 -3.265 20.534 1.00 61.00 89 GLN A C 1
ATOM 710 O O . GLN A 1 89 ? -20.453 -3.121 21.087 1.00 61.00 89 GLN A O 1
ATOM 715 N N . VAL A 1 90 ? -18.695 -4.406 20.538 1.00 57.28 90 VAL A N 1
ATOM 716 C CA . VAL A 1 90 ? -18.780 -5.336 21.653 1.00 57.28 90 VAL A CA 1
ATOM 717 C C . VAL A 1 90 ? -17.610 -4.919 22.538 1.00 57.28 90 VAL A C 1
ATOM 719 O O . VAL A 1 90 ? -16.485 -5.374 22.334 1.00 57.28 90 VAL A O 1
ATOM 722 N N . GLU A 1 91 ? -17.848 -3.880 23.338 1.00 49.00 91 GLU A N 1
ATOM 723 C CA . GLU A 1 91 ? -17.070 -3.590 24.548 1.00 49.00 91 GLU A CA 1
ATOM 724 C C . GLU A 1 91 ? -17.780 -4.262 25.719 1.00 49.00 91 GLU A C 1
ATOM 726 O O . GLU A 1 91 ? -19.032 -4.205 25.737 1.00 49.00 91 GLU A O 1
#

Mean predicted aligned error: 3.98 Å

pLDDT: mean 92.48, std 8.31, range [49.0, 98.06]